Protein AF-A0A376WXH3-F1 (afdb_monomer)

Organism: Escherichia coli (NCBI:txid562)

pLDDT: mean 83.64, std 12.33, range [50.16, 96.38]

Mean predicted aligned error: 9.54 Å

Sequence (109 aa):
MWGTWWVWDARLTSELVLLFLYVGVIALWHAFDDRRLAGRAAGILVLIGVVNLPIIHYSVEWWNTLHQGSTRMQQSIDPAMRSPLRWSIFGFLLLSATLTLMRMRNLIC

Solvent-accessible surface area (backbone atoms only — not comparable to full-atom values): 6471 Å² total; per-residue (Å²): 123,96,85,62,97,76,67,94,41,63,46,58,47,43,51,50,51,50,51,52,50,52,51,48,37,55,48,39,48,70,72,36,90,53,63,70,58,13,49,51,56,26,48,53,53,49,61,60,51,54,64,50,52,61,52,40,66,44,24,56,76,77,37,96,58,99,57,87,63,82,72,65,76,82,80,78,59,57,77,84,53,53,59,60,50,52,51,52,54,51,52,51,51,53,49,53,50,50,55,50,52,52,52,53,50,68,74,73,110

Nearest PDB structures (foldseek):
  6lul-assembly1_A  TM=4.649E-01  e=2.361E+00  Saccharomyces cerevisiae S288C

InterPro domains:
  IPR002541 Cytochrome c assembly protein [PF01578] (1-67)
  IPR003557 Cytochrome c-type biogenesis protein CcmC [PR01386] (4-24)
  IPR003557 Cytochrome c-type biogenesis protein CcmC [PR01386] (39-65)
  IPR003557 Cytochrome c-type biogenesis protein CcmC [PR01386] (84-108)
  IPR045062 Cytochrome c-type biogenesis protein CcsA/CcmC [PTHR30071] (1-97)

Secondary structure (DSSP, 8-state):
-TT-S----HHHHHHHHHHHHHHHHHHHHHH-S-HHHHHHHHHHHHHHHTTHHHHHHHHHHHS--SSPP---TTTSS-GGGHHHHHHHHHHHHHHHHHHHHHHHHHHH-

Radius of gyration: 19.33 Å; Cα contacts (8 Å, |Δi|>4): 45; chains: 1; bounding box: 42×34×51 Å

Foldseek 3Di:
DPPDPDDPQLQVVLVVVLVVLVVVLVCLCPVDPPNVNSCVVSVVSVVVNVVSVVSNVCSLVVDPDPDDGDDPVVPPDDPVCPVVVVVVVVVVVVVVVVVVVVVVVVVVD

Structure (mmCIF, N/CA/C/O backbone):
data_AF-A0A376WXH3-F1
#
_entry.id   AF-A0A376WXH3-F1
#
loop_
_atom_site.group_PDB
_atom_site.id
_atom_site.type_symbol
_atom_site.label_atom_id
_atom_site.label_alt_id
_atom_site.label_comp_id
_atom_site.label_asym_id
_atom_site.label_entity_id
_atom_site.label_seq_id
_atom_site.pdbx_PDB_ins_code
_atom_site.Cartn_x
_atom_site.Cartn_y
_atom_site.Cartn_z
_atom_site.occupancy
_atom_site.B_iso_or_equiv
_atom_site.auth_seq_id
_atom_site.auth_comp_id
_atom_site.auth_asym_id
_atom_site.auth_atom_id
_atom_site.pdbx_PDB_model_num
ATOM 1 N N . MET A 1 1 ? -1.082 -3.680 -24.278 1.00 53.62 1 MET A N 1
ATOM 2 C CA . MET A 1 1 ? -2.227 -3.465 -23.362 1.00 53.62 1 MET A CA 1
ATOM 3 C C . MET A 1 1 ? -3.568 -3.383 -24.100 1.00 53.62 1 MET A C 1
ATOM 5 O O . MET A 1 1 ? -4.534 -3.913 -23.583 1.00 53.62 1 MET A O 1
ATOM 9 N N . TRP A 1 2 ? -3.680 -2.778 -25.291 1.00 55.12 2 TRP A N 1
ATOM 10 C CA . TRP A 1 2 ? -4.992 -2.547 -25.934 1.00 55.12 2 TRP A CA 1
ATOM 11 C C . TRP A 1 2 ? -5.393 -3.652 -26.933 1.00 55.12 2 TRP A C 1
ATOM 13 O O . TRP A 1 2 ? -5.549 -3.395 -28.121 1.00 55.12 2 TRP A O 1
ATOM 23 N N . GLY A 1 3 ? -5.520 -4.896 -26.458 1.00 71.62 3 GLY A N 1
ATOM 24 C CA . GLY A 1 3 ? -5.903 -6.038 -27.311 1.00 71.62 3 GLY A CA 1
ATOM 25 C C . GLY A 1 3 ? -6.348 -7.315 -26.583 1.00 71.62 3 GLY A C 1
ATOM 26 O O . GLY A 1 3 ? -6.879 -8.220 -27.215 1.00 71.62 3 GLY A O 1
ATOM 27 N N . THR A 1 4 ? -6.180 -7.391 -25.258 1.00 73.88 4 THR A N 1
ATOM 28 C CA . THR A 1 4 ? -6.595 -8.527 -24.417 1.00 73.88 4 THR A CA 1
ATOM 29 C C . THR A 1 4 ? -7.348 -7.999 -23.197 1.00 73.88 4 THR A C 1
ATOM 31 O O . THR A 1 4 ? -6.803 -7.186 -22.455 1.00 73.88 4 THR A O 1
ATOM 34 N N . TRP A 1 5 ? -8.590 -8.443 -22.999 1.00 78.31 5 TRP A N 1
ATOM 35 C CA . TRP A 1 5 ? -9.507 -7.973 -21.948 1.00 78.31 5 TRP A CA 1
ATOM 36 C C . TRP A 1 5 ? -9.146 -8.476 -20.543 1.00 78.31 5 TRP A C 1
ATOM 38 O O . TRP A 1 5 ? -9.423 -7.798 -19.559 1.00 78.31 5 TRP A O 1
ATOM 48 N N . TRP A 1 6 ? -8.499 -9.638 -20.448 1.00 83.50 6 TRP A N 1
ATOM 49 C CA . TRP A 1 6 ? -7.944 -10.171 -19.209 1.00 83.50 6 TRP A CA 1
ATOM 50 C C . TRP A 1 6 ? -6.767 -11.098 -19.509 1.00 83.50 6 TRP A C 1
ATOM 52 O O . TRP A 1 6 ? -6.776 -11.817 -20.510 1.00 83.50 6 TRP A O 1
ATOM 62 N N . VAL A 1 7 ? -5.762 -11.089 -18.635 1.00 81.88 7 VAL A N 1
ATOM 63 C CA . VAL A 1 7 ? -4.616 -12.001 -18.683 1.00 81.88 7 VAL A CA 1
ATOM 64 C C . VAL A 1 7 ? -4.350 -12.496 -17.268 1.00 81.88 7 VAL A C 1
ATOM 66 O O . VAL A 1 7 ? -4.301 -11.704 -16.330 1.00 81.88 7 VAL A O 1
ATOM 69 N N . TRP A 1 8 ? -4.138 -13.802 -17.120 1.00 84.12 8 TRP A N 1
ATOM 70 C CA . TRP A 1 8 ? -3.796 -14.455 -15.851 1.00 84.12 8 TRP A CA 1
ATOM 71 C C . TRP A 1 8 ? -2.315 -14.265 -15.481 1.00 84.12 8 TRP A C 1
ATOM 73 O O . TRP A 1 8 ? -1.591 -15.212 -15.197 1.00 84.12 8 TRP A O 1
ATOM 83 N N . ASP A 1 9 ? -1.860 -13.018 -15.533 1.00 84.94 9 ASP A N 1
ATOM 84 C CA . ASP A 1 9 ? -0.531 -12.577 -15.113 1.00 84.94 9 ASP A CA 1
ATOM 85 C C . ASP A 1 9 ? -0.471 -12.498 -13.574 1.00 84.94 9 ASP A C 1
ATOM 87 O O . ASP A 1 9 ? -1.444 -12.093 -12.933 1.00 84.94 9 ASP A O 1
ATOM 91 N N . ALA A 1 10 ? 0.671 -12.843 -12.973 1.00 83.88 10 ALA A N 1
ATOM 92 C CA . ALA A 1 10 ? 0.950 -12.675 -11.547 1.00 83.88 10 ALA A CA 1
ATOM 93 C C . ALA A 1 10 ? 0.607 -11.266 -11.014 1.00 83.88 10 ALA A C 1
ATOM 95 O O . ALA A 1 10 ? 0.091 -11.147 -9.902 1.00 83.88 10 ALA A O 1
ATOM 96 N N . ARG A 1 11 ? 0.821 -10.198 -11.795 1.00 83.69 11 ARG A N 1
ATOM 97 C CA . ARG A 1 11 ? 0.473 -8.823 -11.392 1.00 83.69 11 ARG A CA 1
ATOM 98 C C . ARG A 1 11 ? -1.042 -8.615 -11.320 1.00 83.69 11 ARG A C 1
ATOM 100 O O . ARG A 1 11 ? -1.570 -8.297 -10.262 1.00 83.69 11 ARG A O 1
ATOM 107 N N . LEU A 1 12 ? -1.753 -8.847 -12.425 1.00 86.88 12 LEU A N 1
ATOM 108 C CA . LEU A 1 12 ? -3.205 -8.624 -12.494 1.00 86.88 12 LEU A CA 1
ATOM 109 C C . LEU A 1 12 ? -3.981 -9.551 -11.550 1.00 86.88 12 LEU A C 1
ATOM 111 O O . LEU A 1 12 ? -4.971 -9.148 -10.945 1.00 86.88 12 LEU A O 1
ATOM 115 N N . THR A 1 13 ? -3.527 -10.794 -11.391 1.00 90.12 13 THR A N 1
ATOM 116 C CA . THR A 1 13 ? -4.161 -11.751 -10.475 1.00 90.12 13 THR A CA 1
ATOM 117 C C . THR A 1 13 ? -3.966 -11.371 -9.013 1.00 90.12 13 THR A C 1
ATOM 119 O O . THR A 1 13 ? -4.923 -11.436 -8.244 1.00 90.12 13 THR A O 1
ATOM 122 N N . SER A 1 14 ? -2.775 -10.919 -8.619 1.00 89.62 14 SER A N 1
ATOM 123 C CA . SER A 1 14 ? -2.525 -10.468 -7.245 1.00 89.62 14 SER A CA 1
ATOM 124 C C . SER A 1 14 ? -3.250 -9.154 -6.914 1.00 89.62 14 SER A C 1
ATOM 126 O O . SER A 1 14 ? -3.752 -9.002 -5.796 1.00 89.62 14 SER A O 1
ATOM 128 N N . GLU A 1 15 ? -3.419 -8.256 -7.891 1.00 90.44 15 GLU A N 1
ATOM 129 C CA . GLU A 1 15 ? -4.295 -7.077 -7.788 1.00 90.44 15 GLU A CA 1
ATOM 130 C C . GLU A 1 15 ? -5.781 -7.462 -7.646 1.00 90.44 15 GLU A C 1
ATOM 132 O O . GLU A 1 15 ? -6.490 -6.890 -6.817 1.00 90.44 15 GLU A O 1
ATOM 137 N N . LEU A 1 16 ? -6.258 -8.473 -8.381 1.00 92.12 16 LEU A N 1
ATOM 138 C CA . LEU A 1 16 ? -7.619 -9.001 -8.223 1.00 92.12 16 LEU A CA 1
ATOM 139 C C . LEU A 1 16 ? -7.833 -9.619 -6.831 1.00 92.12 16 LEU A C 1
ATOM 141 O O . LEU A 1 16 ? -8.864 -9.388 -6.197 1.00 92.12 16 LEU A O 1
ATOM 145 N N . VAL A 1 17 ? -6.850 -10.363 -6.319 1.00 93.06 17 VAL A N 1
ATOM 146 C CA . VAL A 1 17 ? -6.873 -10.881 -4.940 1.00 93.06 17 VAL A CA 1
ATOM 147 C C . VAL A 1 17 ? -6.926 -9.731 -3.932 1.00 93.06 17 VAL A C 1
ATOM 149 O O . VAL A 1 17 ? -7.693 -9.796 -2.970 1.00 93.06 17 VAL A O 1
ATOM 152 N N . LEU A 1 18 ? -6.170 -8.652 -4.160 1.00 92.75 18 LEU A N 1
ATOM 153 C CA . LEU A 1 18 ? -6.225 -7.456 -3.317 1.00 92.75 18 LEU A CA 1
ATOM 154 C C . LEU A 1 18 ? -7.619 -6.815 -3.333 1.00 92.75 18 LEU A C 1
ATOM 156 O O . LEU A 1 18 ? -8.116 -6.417 -2.279 1.00 92.75 18 LEU A O 1
ATOM 160 N N . LEU A 1 19 ? -8.271 -6.758 -4.496 1.00 93.69 19 LEU A N 1
ATOM 161 C CA . LEU A 1 19 ? -9.639 -6.254 -4.618 1.00 93.69 19 LEU A CA 1
ATOM 162 C C . LEU A 1 19 ? -10.621 -7.090 -3.784 1.00 93.69 19 LEU A C 1
ATOM 164 O O . LEU A 1 19 ? -11.412 -6.524 -3.026 1.00 93.69 19 LEU A O 1
ATOM 168 N N . PHE A 1 20 ? -10.534 -8.421 -3.843 1.00 93.69 20 PHE A N 1
ATOM 169 C CA . PHE A 1 20 ? -11.367 -9.288 -3.005 1.00 93.69 20 PHE A CA 1
ATOM 170 C C . PHE A 1 20 ? -11.067 -9.144 -1.512 1.00 93.69 20 PHE A C 1
ATOM 172 O O . PHE A 1 20 ? -12.001 -9.147 -0.713 1.00 93.69 20 PHE A O 1
ATOM 179 N N . LEU A 1 21 ? -9.803 -8.958 -1.123 1.00 93.19 21 LEU A N 1
ATOM 180 C CA . LEU A 1 21 ? -9.445 -8.651 0.265 1.00 93.19 21 LEU A CA 1
ATOM 181 C C . LEU A 1 21 ? -10.086 -7.339 0.730 1.00 93.19 21 LEU A C 1
ATOM 183 O O . LEU A 1 21 ? -10.634 -7.287 1.830 1.00 93.19 21 LEU A O 1
ATOM 187 N N . TYR A 1 22 ? -10.075 -6.300 -0.107 1.00 92.44 22 TYR A N 1
ATOM 188 C CA . TYR A 1 22 ? -10.660 -5.002 0.228 1.00 92.44 22 TYR A CA 1
ATOM 189 C C . TYR A 1 22 ? -12.177 -5.095 0.427 1.00 92.44 22 TYR A C 1
ATOM 191 O O . TYR A 1 22 ? -12.707 -4.653 1.450 1.00 92.4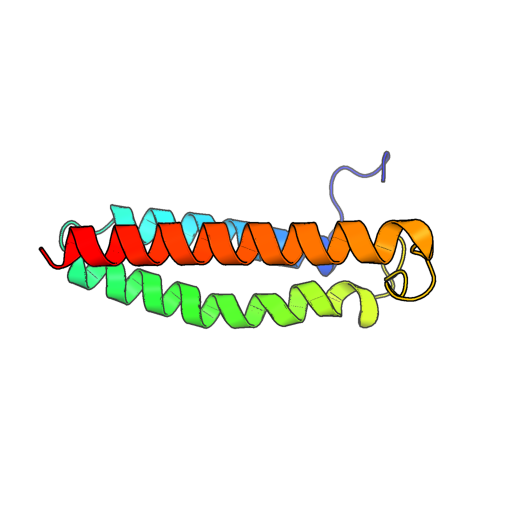4 22 TYR A O 1
ATOM 199 N N . VAL A 1 23 ? -12.872 -5.741 -0.515 1.00 95.12 23 VAL A N 1
ATOM 200 C CA . VAL A 1 23 ? -14.313 -6.015 -0.402 1.00 95.12 23 VAL A CA 1
ATOM 201 C C . VAL A 1 23 ? -14.597 -6.885 0.821 1.00 95.12 23 VAL A C 1
ATOM 203 O O . VAL A 1 23 ? -15.524 -6.590 1.570 1.00 95.12 23 VAL A O 1
ATOM 206 N N . GLY A 1 24 ? -13.775 -7.905 1.069 1.00 92.25 24 GLY A N 1
ATOM 207 C CA . GLY A 1 24 ? -13.896 -8.791 2.222 1.00 92.25 24 GLY A CA 1
ATOM 208 C C . GLY A 1 24 ? -13.811 -8.042 3.550 1.00 92.25 24 GLY A C 1
ATOM 209 O O . GLY A 1 24 ? -14.643 -8.271 4.421 1.00 92.25 24 GLY A O 1
ATOM 210 N N . VAL A 1 25 ? -12.872 -7.103 3.695 1.00 92.44 25 VAL A N 1
ATOM 211 C CA . VAL A 1 25 ? -12.733 -6.271 4.905 1.00 92.44 25 VAL A CA 1
ATOM 212 C C . VAL A 1 25 ? -13.953 -5.374 5.110 1.00 92.44 25 VAL A C 1
ATOM 214 O O . VAL A 1 25 ? -14.478 -5.305 6.222 1.00 92.44 25 VAL A O 1
ATOM 217 N N . ILE A 1 26 ? -14.436 -4.715 4.052 1.00 91.50 26 ILE A N 1
ATOM 218 C CA . ILE A 1 26 ? -15.630 -3.857 4.127 1.00 91.50 26 ILE A CA 1
ATOM 219 C C . ILE A 1 26 ? -16.865 -4.690 4.481 1.00 91.50 26 ILE A C 1
ATOM 221 O O . ILE A 1 26 ? -17.649 -4.282 5.340 1.00 91.50 26 ILE A O 1
ATOM 225 N N . ALA A 1 27 ? -17.022 -5.855 3.851 1.00 91.75 27 ALA A N 1
ATOM 226 C CA . ALA A 1 27 ? -18.124 -6.769 4.109 1.00 91.75 27 ALA A CA 1
ATOM 227 C C . ALA A 1 27 ? -18.092 -7.273 5.556 1.00 91.75 27 ALA A C 1
ATOM 229 O O . ALA A 1 27 ? -19.10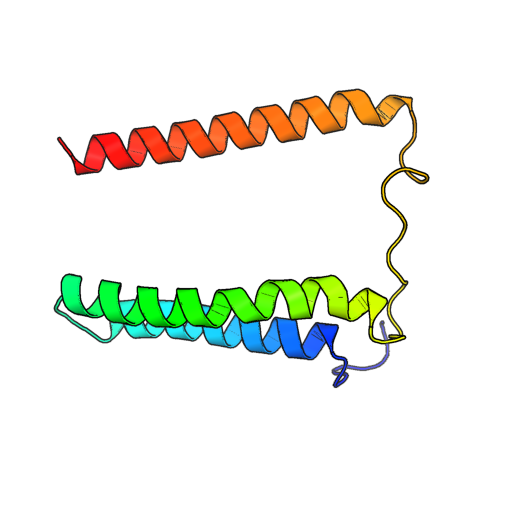4 -7.182 6.243 1.00 91.75 27 ALA A O 1
ATOM 230 N N . LEU A 1 28 ? -16.932 -7.714 6.060 1.00 89.75 28 LEU A N 1
ATOM 231 C CA . LEU A 1 28 ? -16.777 -8.146 7.454 1.00 89.75 28 LEU A CA 1
ATOM 232 C C . LEU A 1 28 ? -17.109 -7.033 8.444 1.00 89.75 28 LEU A C 1
ATOM 234 O O . LEU A 1 28 ? -17.721 -7.291 9.476 1.00 89.75 28 LEU A O 1
ATOM 238 N N . TRP A 1 29 ? -16.719 -5.798 8.132 1.00 86.94 29 TRP A N 1
ATOM 239 C CA . TRP A 1 29 ? -17.015 -4.658 8.989 1.00 86.94 29 TRP A CA 1
ATOM 240 C C . TRP A 1 29 ? -18.521 -4.371 9.098 1.00 86.94 29 TRP A C 1
ATOM 242 O O . TRP A 1 29 ? -18.976 -3.944 10.154 1.00 86.94 29 TRP A O 1
ATOM 252 N N . HIS A 1 30 ? -19.291 -4.620 8.034 1.00 88.81 30 HIS A N 1
ATOM 253 C CA . HIS A 1 30 ? -20.744 -4.394 8.005 1.00 88.81 30 HIS A CA 1
ATOM 254 C C . HIS A 1 30 ? -21.577 -5.640 8.341 1.00 88.81 30 HIS A C 1
ATOM 256 O O . HIS A 1 30 ? -22.776 -5.517 8.562 1.00 88.81 30 HIS A O 1
ATOM 262 N N . ALA A 1 31 ? -20.972 -6.830 8.371 1.00 89.06 31 ALA A N 1
ATOM 263 C CA . ALA A 1 31 ? -21.673 -8.087 8.635 1.00 89.06 31 ALA A CA 1
ATOM 264 C C . ALA A 1 31 ? -21.984 -8.319 10.123 1.00 89.06 31 ALA A C 1
ATOM 266 O O . ALA A 1 31 ? -22.849 -9.132 10.441 1.00 89.06 31 ALA A O 1
ATOM 267 N N . PHE A 1 32 ? -21.276 -7.642 11.031 1.00 86.56 32 PHE A N 1
ATOM 268 C CA . PHE A 1 32 ? -21.449 -7.789 12.475 1.00 86.56 32 PHE A CA 1
ATOM 269 C C . PHE A 1 32 ? -21.966 -6.491 13.101 1.00 86.56 32 PHE A C 1
ATOM 271 O O . PHE A 1 32 ? -21.369 -5.433 12.912 1.00 86.56 32 PHE A O 1
ATOM 278 N N . ASP A 1 33 ? -23.013 -6.592 13.925 1.00 82.31 33 ASP A N 1
ATOM 279 C CA . ASP A 1 33 ? -23.519 -5.462 14.720 1.00 82.31 33 ASP A CA 1
ATOM 280 C C . ASP A 1 33 ? -22.544 -5.062 15.842 1.00 82.31 33 ASP A C 1
ATOM 282 O O . ASP A 1 33 ? -22.388 -3.881 16.170 1.00 82.31 33 ASP A O 1
ATOM 286 N N . ASP A 1 34 ? -21.835 -6.040 16.422 1.00 88.69 34 ASP A N 1
ATOM 287 C CA . ASP A 1 34 ? -20.785 -5.782 17.407 1.00 88.69 34 ASP A CA 1
ATOM 288 C C . ASP A 1 34 ? -19.501 -5.301 16.714 1.00 88.69 34 ASP A C 1
ATOM 290 O O . ASP A 1 34 ? -18.707 -6.079 16.172 1.00 88.69 34 ASP A O 1
ATOM 294 N N . ARG A 1 35 ? -19.261 -3.990 16.815 1.00 83.19 35 ARG A N 1
ATOM 295 C CA . ARG A 1 35 ? -18.077 -3.308 16.272 1.00 83.19 35 ARG A CA 1
ATOM 296 C C . ARG A 1 35 ? -16.749 -3.890 16.757 1.00 83.19 35 ARG A C 1
ATOM 298 O O . ARG A 1 35 ? -15.748 -3.798 16.044 1.00 83.19 35 ARG A O 1
ATOM 305 N N . ARG A 1 36 ? -16.697 -4.476 17.956 1.00 85.31 36 ARG A N 1
ATOM 306 C CA . ARG A 1 36 ? -15.461 -5.036 18.521 1.00 85.31 36 ARG A CA 1
ATOM 307 C C . ARG A 1 36 ? -15.123 -6.385 17.890 1.00 85.31 36 ARG A C 1
ATOM 309 O O . ARG A 1 36 ? -13.952 -6.645 17.602 1.00 85.31 36 ARG A O 1
ATOM 316 N N . LEU A 1 37 ? -16.135 -7.214 17.643 1.00 85.12 37 LEU A N 1
ATOM 317 C CA . LEU A 1 37 ? -15.999 -8.457 16.881 1.00 85.12 37 LEU A CA 1
ATOM 318 C C . LEU A 1 37 ? -15.688 -8.170 15.409 1.00 85.12 37 LEU A C 1
ATOM 320 O O . LEU A 1 37 ? -14.728 -8.737 14.882 1.00 85.12 37 LEU A O 1
ATOM 324 N N . ALA A 1 38 ? -16.412 -7.225 14.798 1.00 86.56 38 ALA A N 1
ATOM 325 C CA . ALA A 1 38 ? -16.184 -6.776 13.425 1.00 86.56 38 ALA A CA 1
ATOM 326 C C . ALA A 1 38 ? -14.728 -6.334 13.213 1.00 86.56 38 ALA A C 1
ATOM 328 O O . ALA A 1 38 ? -14.053 -6.797 12.293 1.00 86.56 38 ALA A O 1
ATOM 329 N N . GLY A 1 39 ? -14.203 -5.501 14.120 1.00 87.50 39 GLY A N 1
ATOM 330 C CA . GLY A 1 39 ? -12.827 -5.017 14.044 1.00 87.50 39 GLY A CA 1
ATOM 331 C C . GLY A 1 39 ? -11.768 -6.094 14.247 1.00 87.50 39 GLY A C 1
ATOM 332 O O . GLY A 1 39 ? -10.740 -6.063 13.571 1.00 87.50 39 GLY A O 1
ATOM 333 N N . ARG A 1 40 ? -12.009 -7.084 15.116 1.00 88.31 40 ARG A N 1
ATOM 334 C CA . ARG A 1 40 ? -11.099 -8.232 15.263 1.00 88.31 40 ARG A CA 1
ATOM 335 C C . ARG A 1 40 ? -11.058 -9.084 14.001 1.00 88.31 40 ARG A C 1
ATOM 337 O O . ARG A 1 40 ? -9.969 -9.395 13.525 1.00 88.31 40 ARG A O 1
ATOM 344 N N . ALA A 1 41 ? -12.221 -9.436 13.460 1.00 88.56 41 ALA A N 1
ATOM 345 C CA . ALA A 1 41 ? -12.311 -10.254 12.259 1.00 88.56 41 ALA A CA 1
ATOM 346 C C . ALA A 1 41 ? -11.679 -9.532 11.053 1.00 88.56 41 ALA A C 1
ATOM 348 O O . ALA A 1 41 ? -10.844 -10.107 10.354 1.00 88.56 41 ALA A O 1
ATOM 349 N N . ALA A 1 42 ? -12.010 -8.249 10.860 1.00 90.19 42 ALA A N 1
ATOM 350 C CA . ALA A 1 42 ? -11.437 -7.419 9.804 1.00 90.19 42 ALA A CA 1
ATOM 351 C C . ALA A 1 42 ? -9.915 -7.270 9.966 1.00 90.19 42 ALA A C 1
ATOM 353 O O . ALA A 1 42 ? -9.177 -7.390 8.992 1.00 90.19 42 ALA A O 1
ATOM 354 N N . GLY A 1 43 ? -9.430 -7.079 11.197 1.00 88.88 43 GLY A N 1
ATOM 355 C CA . GLY A 1 43 ? -8.001 -6.984 11.493 1.00 88.88 43 GLY A CA 1
ATOM 356 C C . GLY A 1 43 ? -7.224 -8.254 11.137 1.00 88.88 43 GLY A C 1
ATOM 357 O O . GLY A 1 43 ? -6.157 -8.162 10.536 1.00 88.88 43 GLY A O 1
ATOM 358 N N . ILE A 1 44 ? -7.768 -9.437 11.442 1.00 91.38 44 ILE A N 1
ATOM 359 C CA . ILE A 1 44 ? -7.147 -10.720 11.069 1.00 91.38 44 ILE A CA 1
ATOM 360 C C . ILE A 1 44 ? -7.058 -10.851 9.545 1.00 91.38 44 ILE A C 1
ATOM 362 O O . ILE A 1 44 ? -6.002 -11.206 9.020 1.00 91.38 44 ILE A O 1
ATOM 366 N N . LEU A 1 45 ? -8.137 -10.520 8.831 1.00 91.81 45 LEU A N 1
ATOM 367 C CA . LEU A 1 45 ? -8.161 -10.577 7.370 1.00 91.81 45 LEU A CA 1
ATOM 368 C C . LEU A 1 45 ? -7.129 -9.624 6.746 1.00 91.81 45 LEU A C 1
ATOM 370 O O . LEU A 1 45 ? -6.415 -10.015 5.824 1.00 91.81 45 LEU A O 1
ATOM 374 N N . VAL A 1 46 ? -7.000 -8.405 7.281 1.00 92.06 46 VAL A N 1
ATOM 375 C CA 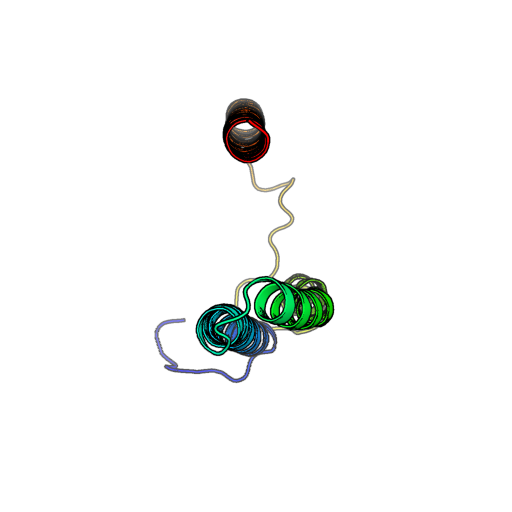. VAL A 1 46 ? -5.980 -7.440 6.842 1.00 92.06 46 VAL A CA 1
ATOM 376 C C . VAL A 1 46 ? -4.573 -7.981 7.084 1.00 92.06 46 VAL A C 1
ATOM 378 O O . VAL A 1 46 ? -3.750 -7.910 6.176 1.00 92.06 46 VAL A O 1
ATOM 381 N N . LEU A 1 47 ? -4.293 -8.555 8.260 1.00 92.06 47 LEU A N 1
ATOM 382 C CA . LEU A 1 47 ? -2.975 -9.124 8.573 1.00 92.06 47 LEU A CA 1
ATOM 383 C C . LEU A 1 47 ? -2.577 -10.233 7.594 1.00 92.06 47 LEU A C 1
ATOM 385 O O . LEU A 1 47 ? -1.435 -10.264 7.142 1.00 92.06 47 LEU A O 1
ATOM 389 N N . ILE A 1 48 ? -3.517 -11.104 7.221 1.00 91.75 48 ILE A N 1
ATOM 390 C CA . ILE A 1 48 ? -3.287 -12.125 6.189 1.00 91.75 48 ILE A CA 1
ATOM 391 C C . ILE A 1 48 ? -3.062 -11.456 4.825 1.00 91.75 48 ILE A C 1
ATOM 393 O O . ILE A 1 48 ? -2.135 -11.813 4.099 1.00 91.75 48 ILE A O 1
ATOM 397 N N . GLY A 1 49 ? -3.863 -10.440 4.498 1.00 90.81 49 GLY A N 1
ATOM 398 C CA . GLY A 1 49 ? -3.753 -9.679 3.256 1.00 90.81 49 GLY A CA 1
ATOM 399 C C . GLY A 1 49 ? -2.412 -8.962 3.066 1.00 90.81 49 GLY A C 1
ATOM 400 O O . GLY A 1 49 ? -1.997 -8.766 1.924 1.00 90.81 49 GLY A O 1
ATOM 401 N N . VAL A 1 50 ? -1.687 -8.638 4.145 1.00 93.44 50 VAL A N 1
ATOM 402 C CA . VAL A 1 50 ? -0.342 -8.035 4.063 1.00 93.44 50 VAL A CA 1
ATOM 403 C C . VAL A 1 50 ? 0.640 -8.928 3.305 1.00 93.44 50 VAL A C 1
ATOM 405 O O . VAL A 1 50 ? 1.502 -8.413 2.598 1.00 93.44 50 VAL A O 1
ATOM 408 N N . VAL A 1 51 ? 0.478 -10.252 3.366 1.00 92.12 51 VAL A N 1
ATOM 409 C CA . VAL A 1 51 ? 1.323 -11.204 2.624 1.00 92.12 51 VAL A CA 1
ATOM 410 C C . VAL A 1 51 ? 1.175 -11.038 1.106 1.00 92.12 51 VAL A C 1
ATOM 412 O O . VAL A 1 51 ? 2.111 -11.323 0.363 1.00 92.12 51 VAL A O 1
ATOM 415 N N . ASN A 1 52 ? 0.046 -10.510 0.626 1.00 91.69 52 ASN A N 1
ATOM 416 C CA . ASN A 1 52 ? -0.164 -10.256 -0.798 1.00 91.69 52 ASN A CA 1
ATOM 417 C C . ASN A 1 52 ? 0.674 -9.069 -1.317 1.00 91.69 52 ASN A C 1
ATOM 419 O O . ASN A 1 52 ?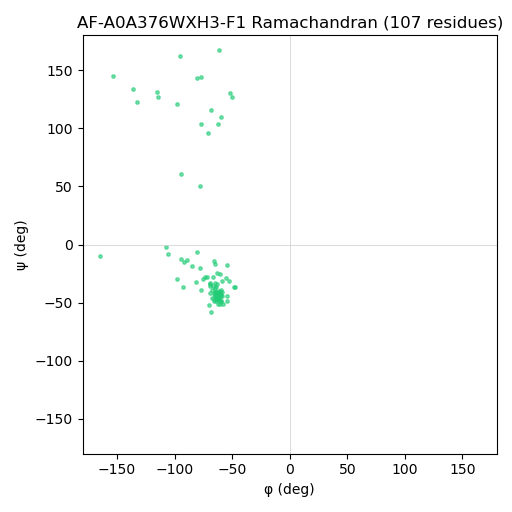 1.057 -9.053 -2.483 1.00 91.69 52 ASN A O 1
ATOM 423 N N . LEU A 1 53 ? 1.019 -8.089 -0.469 1.00 89.19 53 LEU A N 1
ATOM 424 C CA . LEU A 1 53 ? 1.797 -6.911 -0.884 1.00 89.19 53 LEU A CA 1
ATOM 425 C C . LEU A 1 53 ? 3.172 -7.247 -1.494 1.00 89.19 53 LEU A C 1
ATOM 427 O O . LEU A 1 53 ? 3.454 -6.748 -2.586 1.00 89.19 53 LEU A O 1
ATOM 431 N N . PRO A 1 54 ? 4.041 -8.057 -0.854 1.00 88.44 54 PRO A N 1
ATOM 432 C CA . PRO A 1 54 ? 5.321 -8.419 -1.454 1.00 88.44 54 PRO A CA 1
ATOM 433 C C . PRO A 1 54 ? 5.140 -9.217 -2.749 1.00 88.44 54 PRO A C 1
ATOM 435 O O . PRO A 1 54 ? 5.909 -9.013 -3.683 1.00 88.44 54 PRO A O 1
ATOM 438 N N . ILE A 1 55 ? 4.106 -10.059 -2.846 1.00 87.88 55 ILE A N 1
ATOM 439 C CA . ILE A 1 55 ? 3.803 -10.816 -4.069 1.00 87.88 55 ILE A CA 1
ATOM 440 C C . ILE A 1 55 ? 3.476 -9.856 -5.218 1.00 87.88 55 ILE A C 1
ATOM 442 O O . ILE A 1 55 ? 4.046 -9.995 -6.295 1.00 87.88 55 ILE A O 1
ATOM 446 N N . ILE A 1 56 ? 2.629 -8.847 -4.983 1.00 87.25 56 ILE A N 1
ATOM 447 C CA . ILE A 1 56 ? 2.300 -7.824 -5.989 1.00 87.25 56 ILE A CA 1
ATOM 448 C C . ILE A 1 56 ? 3.555 -7.045 -6.396 1.00 87.25 56 ILE A C 1
ATOM 450 O O . ILE A 1 56 ? 3.805 -6.870 -7.587 1.00 87.25 56 ILE A O 1
ATOM 454 N N . HIS A 1 57 ? 4.359 -6.587 -5.431 1.00 83.88 57 HIS A N 1
ATOM 455 C CA . HIS A 1 57 ? 5.547 -5.776 -5.712 1.00 83.88 57 HIS A CA 1
ATOM 456 C C . HIS A 1 57 ? 6.577 -6.541 -6.548 1.00 83.88 57 HIS A C 1
ATOM 458 O O . HIS A 1 57 ? 6.995 -6.075 -7.609 1.00 83.88 57 HIS A O 1
ATOM 464 N N . TYR A 1 58 ? 6.931 -7.745 -6.101 1.00 84.81 58 TYR A N 1
ATOM 465 C CA . TYR A 1 58 ? 7.920 -8.578 -6.770 1.00 84.81 58 TYR A CA 1
ATOM 466 C C . TYR A 1 58 ? 7.358 -9.347 -7.968 1.00 84.81 58 TYR A C 1
ATOM 468 O O . TYR A 1 58 ? 8.139 -9.927 -8.721 1.00 84.81 58 TYR A O 1
ATOM 476 N N . SER A 1 59 ? 6.042 -9.305 -8.224 1.00 82.25 59 SER A N 1
ATOM 477 C CA . SER A 1 59 ? 5.430 -9.921 -9.414 1.00 82.25 59 SER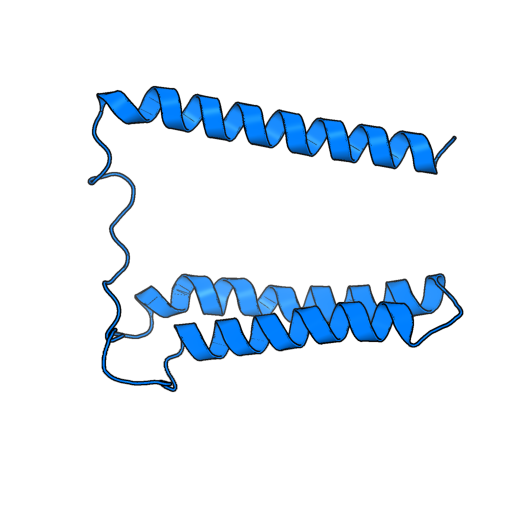 A CA 1
ATOM 478 C C . SER A 1 59 ? 6.104 -9.473 -10.714 1.00 82.25 59 SER A C 1
ATOM 480 O O . SER A 1 59 ? 6.205 -10.249 -11.658 1.00 82.25 59 SER A O 1
ATOM 482 N N . VAL A 1 60 ? 6.614 -8.238 -10.742 1.00 74.81 60 VAL A N 1
ATOM 483 C CA . VAL A 1 60 ? 7.292 -7.630 -11.893 1.00 74.81 60 VAL A CA 1
ATOM 484 C C . VAL A 1 60 ? 8.712 -8.157 -12.096 1.00 74.81 60 VAL A C 1
ATOM 486 O O . VAL A 1 60 ? 9.205 -8.165 -13.220 1.00 74.81 60 VAL A O 1
ATOM 489 N N . GLU A 1 61 ? 9.378 -8.556 -11.014 1.00 77.12 61 GLU A N 1
ATOM 490 C CA . GLU A 1 61 ? 10.768 -9.025 -11.026 1.00 77.12 61 GLU A CA 1
ATOM 491 C C . GLU A 1 61 ? 10.843 -10.547 -11.179 1.00 77.12 61 GLU A C 1
ATOM 493 O O . GLU A 1 61 ? 11.733 -11.062 -11.853 1.00 77.12 61 GLU A O 1
ATOM 498 N N . TRP A 1 62 ? 9.904 -11.270 -10.564 1.00 75.31 62 TRP A N 1
ATOM 499 C CA . TRP A 1 62 ? 9.856 -12.731 -10.577 1.00 75.31 62 TRP A CA 1
ATOM 500 C C . TRP A 1 62 ? 9.230 -13.299 -11.853 1.00 75.31 62 TRP A C 1
ATOM 502 O O . TRP A 1 62 ? 9.644 -14.366 -12.305 1.00 75.31 62 TRP A O 1
ATOM 512 N N . TRP A 1 63 ? 8.270 -12.592 -12.460 1.00 74.50 63 TRP A N 1
ATOM 513 C CA . TRP A 1 63 ? 7.638 -13.010 -13.709 1.00 74.50 63 TRP A CA 1
ATOM 514 C C . TRP A 1 63 ? 7.954 -12.035 -14.847 1.00 74.50 63 TRP A C 1
ATOM 516 O O . TRP A 1 63 ? 7.700 -10.836 -14.762 1.00 74.50 63 TRP A O 1
ATOM 526 N N . ASN A 1 64 ? 8.46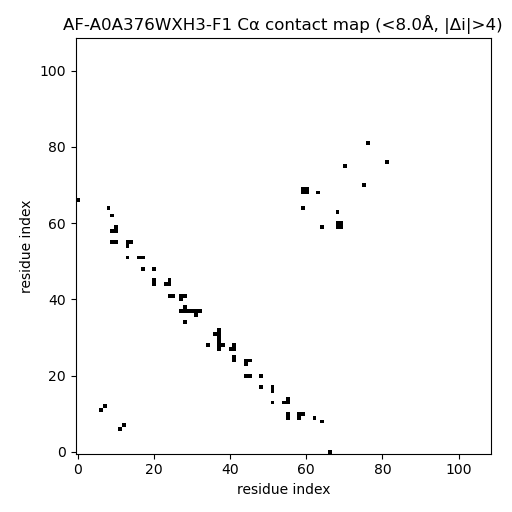8 -12.567 -15.962 1.00 62.94 64 ASN A N 1
ATOM 527 C CA . ASN A 1 64 ? 8.580 -11.820 -17.216 1.00 62.94 64 ASN A CA 1
ATOM 528 C C . ASN A 1 64 ? 7.178 -11.629 -17.805 1.00 62.94 64 ASN A C 1
ATOM 530 O O . ASN A 1 64 ? 6.629 -12.523 -18.449 1.00 62.94 64 ASN A O 1
ATOM 534 N N . THR A 1 65 ? 6.583 -10.472 -17.534 1.00 62.88 65 THR A N 1
ATOM 535 C CA . THR A 1 65 ? 5.223 -10.131 -17.961 1.00 62.88 65 THR A CA 1
ATOM 536 C C . THR A 1 65 ? 5.233 -9.341 -19.268 1.00 62.88 65 THR A C 1
ATOM 538 O O . THR A 1 65 ? 6.240 -8.763 -19.664 1.00 62.88 65 THR A O 1
ATOM 541 N N . LEU A 1 66 ? 4.084 -9.290 -19.950 1.00 63.16 66 LEU A N 1
ATOM 542 C CA . LEU A 1 66 ? 3.890 -8.459 -21.149 1.00 63.16 66 LEU A CA 1
ATOM 543 C C . LEU A 1 66 ? 3.966 -6.949 -20.834 1.00 63.16 66 LEU A C 1
ATOM 545 O O . LEU A 1 66 ? 4.024 -6.108 -21.733 1.00 63.16 66 LEU A O 1
ATOM 549 N N . HIS A 1 67 ? 3.890 -6.603 -19.550 1.00 62.41 67 HIS A N 1
ATOM 550 C CA . HIS A 1 67 ? 3.962 -5.242 -19.057 1.00 62.41 67 HIS A CA 1
ATOM 551 C C . HIS A 1 67 ? 5.421 -4.801 -18.991 1.00 62.41 67 HIS A C 1
ATOM 553 O O . HIS A 1 67 ? 6.308 -5.579 -18.654 1.00 62.41 67 HIS A O 1
ATOM 559 N N . GLN A 1 68 ? 5.663 -3.529 -19.301 1.00 56.12 68 GLN A N 1
ATOM 560 C CA . GLN A 1 68 ? 6.990 -2.935 -19.203 1.00 56.12 68 GLN A CA 1
ATOM 561 C C . GLN A 1 68 ? 7.590 -3.239 -17.816 1.00 56.12 68 GLN A C 1
ATOM 563 O O . GLN A 1 68 ? 6.928 -3.039 -16.789 1.00 56.12 68 GLN A O 1
ATOM 568 N N . GLY A 1 69 ? 8.807 -3.793 -17.810 1.00 60.81 69 GLY A N 1
ATOM 569 C CA . GLY A 1 69 ? 9.517 -4.174 -16.589 1.00 60.81 69 GLY A CA 1
ATOM 570 C C . GLY A 1 69 ? 9.786 -2.971 -15.684 1.00 60.81 69 GLY A C 1
ATOM 571 O O . GLY A 1 69 ? 9.626 -1.821 -16.097 1.00 60.81 69 GLY A O 1
ATOM 572 N N . SER A 1 70 ? 10.194 -3.220 -14.438 1.00 59.81 70 SER A N 1
ATOM 573 C CA . SER A 1 70 ? 10.432 -2.143 -13.474 1.00 59.81 70 SER A CA 1
ATOM 574 C C . SER A 1 70 ? 11.515 -1.186 -13.988 1.00 59.81 70 SER A C 1
ATOM 576 O O . SER A 1 70 ? 12.702 -1.526 -14.034 1.00 59.81 70 SER A O 1
ATOM 578 N N . THR A 1 71 ? 11.134 0.034 -14.355 1.00 57.34 71 THR A N 1
ATOM 579 C CA . THR A 1 71 ? 12.107 1.088 -14.632 1.00 57.34 71 THR A CA 1
ATOM 580 C C . THR A 1 71 ? 12.772 1.456 -13.311 1.00 57.34 71 THR A C 1
ATOM 582 O O . THR A 1 71 ? 12.109 1.911 -12.380 1.00 57.34 71 THR A O 1
ATOM 585 N N . ARG A 1 72 ? 14.084 1.225 -13.191 1.00 57.38 72 ARG A N 1
ATOM 586 C CA . ARG A 1 72 ? 14.838 1.494 -11.960 1.00 57.38 72 ARG A CA 1
ATOM 587 C C . ARG A 1 72 ? 14.765 3.002 -11.659 1.00 57.38 72 ARG A C 1
ATOM 589 O O . ARG A 1 72 ? 15.421 3.814 -12.309 1.00 57.38 72 ARG A O 1
ATOM 596 N N . MET A 1 73 ? 13.935 3.361 -10.677 1.00 53.97 73 MET A N 1
ATOM 597 C CA . MET A 1 73 ? 13.394 4.705 -10.400 1.00 53.97 73 MET A CA 1
ATOM 598 C C . MET A 1 73 ? 14.444 5.824 -10.241 1.00 53.97 73 MET A C 1
ATOM 600 O O . MET A 1 73 ? 14.124 7.004 -10.347 1.00 53.97 73 MET A O 1
ATOM 604 N N . GLN A 1 74 ? 15.711 5.478 -10.009 1.00 50.16 74 GLN A N 1
ATOM 605 C CA . GLN A 1 74 ? 16.797 6.442 -9.815 1.00 50.16 74 GLN A CA 1
ATOM 606 C C . GLN A 1 74 ? 17.452 6.962 -11.099 1.00 50.16 74 GLN A C 1
ATOM 608 O O . GLN A 1 74 ? 18.096 8.008 -11.032 1.00 50.16 74 GLN A O 1
ATOM 613 N N . GLN A 1 75 ? 17.305 6.299 -12.252 1.00 52.91 75 GLN A N 1
ATOM 614 C CA . GLN A 1 75 ? 18.010 6.717 -13.479 1.00 52.91 75 GLN A CA 1
ATOM 615 C C . GLN A 1 75 ? 17.130 7.414 -14.524 1.00 52.91 75 GLN A C 1
ATOM 617 O O . GLN A 1 75 ? 17.665 7.974 -15.474 1.00 52.91 75 GLN A O 1
ATOM 622 N N . SER A 1 76 ? 15.808 7.449 -14.334 1.00 57.12 76 SER A N 1
ATOM 623 C CA . SER A 1 76 ? 14.868 8.028 -15.313 1.00 57.12 76 SER A CA 1
ATOM 624 C C . SER A 1 76 ? 14.250 9.366 -14.892 1.00 57.12 76 SER A C 1
ATOM 626 O O . SER A 1 76 ? 13.479 9.934 -15.657 1.00 57.12 76 SER A O 1
ATOM 628 N N . ILE A 1 77 ? 14.565 9.877 -13.694 1.00 68.50 77 ILE A N 1
ATOM 629 C CA . ILE A 1 77 ? 14.052 11.169 -13.210 1.00 68.50 77 ILE A CA 1
ATOM 630 C C . ILE A 1 77 ? 15.102 12.258 -13.440 1.00 68.50 77 ILE A C 1
ATOM 632 O O . ILE A 1 77 ? 16.213 12.199 -12.886 1.00 68.50 77 ILE A O 1
ATOM 636 N N . ASP A 1 78 ? 14.711 13.271 -14.215 1.00 77.31 78 ASP A N 1
ATOM 637 C CA . ASP A 1 78 ? 15.509 14.464 -14.491 1.00 77.31 78 ASP A CA 1
ATOM 638 C C . ASP A 1 78 ? 16.008 15.099 -13.172 1.00 77.31 78 ASP A C 1
ATOM 640 O O . ASP A 1 78 ? 15.209 15.277 -12.240 1.00 77.31 78 ASP A O 1
ATOM 644 N N . PRO A 1 79 ? 17.313 15.416 -13.040 1.00 80.06 79 PRO A N 1
ATOM 645 C CA . PRO A 1 79 ? 17.871 16.057 -11.851 1.00 80.06 79 PRO A CA 1
ATOM 646 C C . PRO A 1 79 ? 17.070 17.265 -11.351 1.00 80.06 79 PRO A C 1
ATOM 648 O O . PRO A 1 79 ? 16.933 17.420 -10.133 1.00 80.06 79 PRO A O 1
ATOM 651 N N . ALA A 1 80 ? 16.498 18.065 -12.257 1.00 86.62 80 ALA A N 1
ATOM 652 C CA . ALA A 1 80 ? 15.716 19.251 -11.911 1.00 86.62 80 ALA A CA 1
ATOM 653 C C . ALA A 1 80 ? 14.396 18.915 -11.190 1.00 86.62 80 ALA A C 1
ATOM 655 O O . ALA A 1 80 ? 13.917 19.694 -10.367 1.00 86.62 80 ALA A O 1
ATOM 656 N N . MET A 1 81 ? 13.819 17.736 -11.443 1.00 84.44 81 MET A N 1
ATOM 657 C CA . MET A 1 81 ? 12.529 17.321 -10.876 1.00 84.44 81 MET A CA 1
ATOM 658 C C . MET A 1 81 ? 12.655 16.592 -9.530 1.00 84.44 81 MET A C 1
ATOM 660 O O . MET A 1 81 ? 11.667 16.442 -8.807 1.00 84.44 81 MET A O 1
ATOM 664 N N . ARG A 1 82 ? 13.862 16.164 -9.135 1.00 82.94 82 ARG A N 1
ATOM 665 C CA . ARG A 1 82 ? 14.063 15.364 -7.910 1.00 82.94 82 ARG A CA 1
ATOM 666 C C . ARG A 1 82 ? 13.817 16.141 -6.621 1.00 82.94 82 ARG A C 1
ATOM 668 O O . ARG A 1 82 ? 13.389 15.552 -5.628 1.00 82.94 82 ARG A O 1
ATOM 675 N N . SER A 1 83 ? 14.164 17.426 -6.574 1.00 87.81 83 SER A N 1
ATOM 676 C CA . SER A 1 83 ? 13.928 18.273 -5.396 1.00 87.81 83 SER A CA 1
ATOM 677 C C . SER A 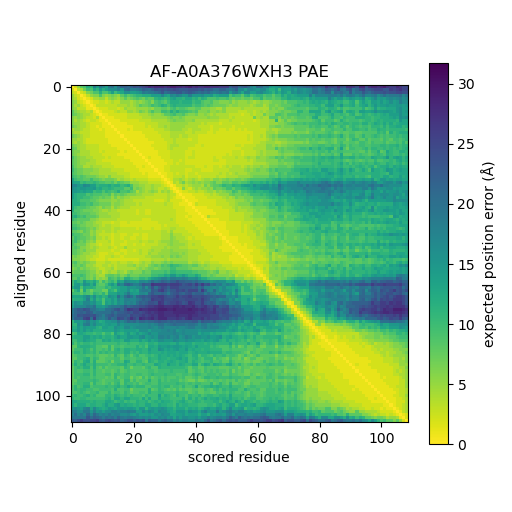1 83 ? 12.437 18.564 -5.198 1.00 87.81 83 SER A C 1
ATOM 679 O O . SER A 1 83 ? 11.953 18.254 -4.107 1.00 87.81 83 SER A O 1
ATOM 681 N N . PRO A 1 84 ? 11.683 19.056 -6.206 1.00 90.94 84 PRO A N 1
ATOM 682 C CA . PRO A 1 84 ? 10.235 19.231 -6.094 1.00 90.94 84 PRO A CA 1
ATOM 683 C C . PRO A 1 84 ? 9.509 17.951 -5.675 1.00 90.94 84 PRO A C 1
ATOM 685 O O . PRO A 1 84 ? 8.685 17.981 -4.762 1.00 90.94 84 PRO A O 1
ATOM 688 N N . LEU A 1 85 ? 9.868 16.810 -6.276 1.00 88.31 85 LEU A N 1
ATOM 689 C CA . LEU A 1 85 ? 9.246 15.525 -5.963 1.00 88.31 85 LEU A CA 1
ATOM 690 C C . LEU A 1 85 ? 9.420 15.159 -4.481 1.00 88.31 85 LEU A C 1
ATOM 692 O O . LEU A 1 85 ? 8.442 14.845 -3.806 1.00 88.31 85 LEU A O 1
ATOM 696 N N . ARG A 1 86 ? 10.640 15.263 -3.941 1.00 89.19 86 ARG A N 1
ATOM 697 C CA . ARG A 1 86 ? 10.912 14.952 -2.527 1.00 89.19 86 ARG A CA 1
ATOM 698 C C . ARG A 1 86 ? 10.140 15.858 -1.569 1.00 89.19 86 ARG A C 1
ATOM 700 O O . ARG A 1 86 ? 9.583 15.357 -0.595 1.00 89.19 86 ARG A O 1
ATOM 707 N N . TRP A 1 87 ? 10.060 17.155 -1.863 1.00 94.62 87 TRP A N 1
ATOM 708 C CA . TRP A 1 87 ? 9.280 18.094 -1.053 1.00 94.62 87 TRP A CA 1
ATOM 709 C C . TRP A 1 87 ? 7.783 17.797 -1.098 1.00 94.62 87 TRP A C 1
ATOM 711 O O . TRP A 1 87 ? 7.133 17.822 -0.056 1.00 94.62 87 TRP A O 1
ATOM 721 N N . SER A 1 88 ? 7.248 17.451 -2.270 1.00 93.25 88 SER A N 1
ATOM 722 C CA . SER A 1 88 ? 5.836 17.080 -2.405 1.00 93.25 88 SER A CA 1
ATOM 723 C C . SER A 1 88 ? 5.491 15.797 -1.638 1.00 93.25 88 SER A C 1
ATOM 725 O O . SER A 1 88 ? 4.501 15.776 -0.908 1.00 93.25 88 SER A O 1
ATOM 727 N N . ILE A 1 89 ? 6.347 14.766 -1.712 1.00 93.31 89 ILE A N 1
ATOM 728 C CA . ILE A 1 89 ? 6.191 13.518 -0.949 1.00 93.31 89 ILE A CA 1
ATOM 729 C C . ILE A 1 89 ? 6.198 13.818 0.551 1.00 93.31 89 ILE A C 1
ATOM 731 O O . ILE A 1 89 ? 5.310 13.379 1.278 1.00 93.31 89 ILE A O 1
ATOM 735 N N . PHE A 1 90 ? 7.176 14.598 1.015 1.00 95.75 90 PHE A N 1
ATOM 736 C CA . PHE A 1 90 ? 7.297 14.940 2.428 1.00 95.75 90 PHE A CA 1
ATOM 737 C C . PHE A 1 90 ? 6.101 15.760 2.934 1.00 95.75 90 PHE A C 1
ATOM 739 O O . PHE A 1 90 ? 5.541 15.453 3.986 1.00 95.75 90 PHE A O 1
ATOM 746 N N . GLY A 1 91 ? 5.662 16.758 2.162 1.00 96.19 91 GLY A N 1
ATOM 747 C CA . GLY A 1 91 ? 4.490 17.567 2.491 1.00 96.19 91 GLY A CA 1
ATOM 748 C C . GLY A 1 91 ? 3.212 16.732 2.592 1.00 96.19 91 GLY A C 1
ATOM 749 O O . GLY A 1 91 ? 2.458 16.876 3.555 1.00 96.19 91 GLY A O 1
ATOM 750 N N . PHE A 1 92 ? 2.993 15.808 1.653 1.00 95.56 92 PHE A N 1
ATOM 751 C CA . PHE A 1 92 ? 1.821 14.932 1.677 1.00 95.56 92 PHE A CA 1
ATOM 752 C C . PHE A 1 92 ? 1.850 13.946 2.855 1.00 95.56 92 PHE A C 1
ATOM 754 O O . PHE A 1 92 ? 0.824 13.725 3.501 1.00 95.56 92 PHE A O 1
ATOM 761 N N . LEU A 1 93 ? 3.026 13.403 3.194 1.00 95.31 93 LEU A N 1
ATOM 762 C CA . LEU A 1 93 ? 3.196 12.539 4.367 1.00 95.31 93 LEU A CA 1
ATOM 763 C C . LEU A 1 93 ? 2.875 13.279 5.672 1.00 95.31 93 LEU A C 1
ATOM 765 O O . LEU A 1 93 ? 2.130 12.754 6.502 1.00 95.31 93 LEU A O 1
ATOM 769 N N . LEU A 1 94 ? 3.378 14.507 5.840 1.00 96.38 94 LEU A N 1
ATOM 770 C CA . LEU A 1 94 ? 3.077 15.334 7.014 1.00 96.38 94 LEU A CA 1
ATOM 771 C C . LEU A 1 94 ? 1.591 15.680 7.115 1.00 96.38 94 LEU A C 1
ATOM 773 O O . LEU A 1 94 ? 1.020 15.623 8.208 1.00 96.38 94 LEU A O 1
ATOM 777 N N . LEU A 1 95 ? 0.956 16.007 5.989 1.00 96.00 95 LEU A N 1
ATOM 778 C CA . LEU A 1 95 ? -0.479 16.262 5.934 1.00 96.00 95 LEU A CA 1
ATOM 779 C C . LEU A 1 95 ? -1.269 15.022 6.376 1.00 96.00 95 LEU A C 1
ATOM 781 O O . LEU A 1 95 ? -2.099 15.110 7.281 1.00 96.00 95 LEU A O 1
ATOM 785 N N . SER A 1 96 ? -0.971 13.858 5.793 1.00 95.19 96 SER A N 1
ATOM 786 C CA . SER A 1 96 ? -1.635 12.595 6.134 1.00 95.19 96 SER A CA 1
ATOM 787 C C . SER A 1 96 ? -1.449 12.223 7.609 1.00 95.19 96 SER A C 1
ATOM 789 O O . SER A 1 96 ? -2.409 11.825 8.277 1.00 95.19 96 SER A O 1
ATOM 791 N N . ALA A 1 97 ? -0.235 12.380 8.145 1.00 95.94 97 ALA A N 1
ATOM 792 C CA . ALA A 1 97 ? 0.054 12.119 9.552 1.00 95.94 97 ALA A CA 1
ATOM 793 C C . ALA A 1 97 ? -0.743 13.058 10.468 1.00 95.94 97 ALA A C 1
ATOM 795 O O . ALA A 1 97 ? -1.376 12.609 11.422 1.00 95.94 97 ALA A O 1
ATOM 796 N N . THR A 1 98 ? -0.783 14.350 10.137 1.00 95.56 98 THR A N 1
ATOM 797 C CA . THR A 1 98 ? -1.502 15.364 10.917 1.00 95.56 98 THR A CA 1
ATOM 798 C C . THR A 1 98 ? -3.004 15.085 10.947 1.00 95.56 98 THR A C 1
ATOM 800 O O . THR A 1 98 ? -3.601 15.083 12.022 1.00 95.56 98 THR A O 1
ATOM 803 N N . LEU A 1 99 ? -3.617 14.781 9.798 1.00 95.00 99 LEU A N 1
ATOM 804 C CA . LEU A 1 99 ? -5.039 14.427 9.717 1.00 95.00 99 LEU A CA 1
ATOM 805 C C . LEU A 1 99 ? -5.363 13.162 10.523 1.00 95.00 99 LEU A C 1
ATOM 807 O O . LEU A 1 99 ? -6.381 13.107 11.215 1.00 95.00 99 LEU A O 1
ATOM 811 N N . THR A 1 100 ? -4.476 12.167 10.482 1.00 92.75 100 THR A N 1
ATOM 812 C CA . THR A 1 100 ? -4.639 10.927 11.252 1.00 92.75 100 THR A CA 1
ATOM 813 C C . THR A 1 100 ? -4.568 11.203 12.754 1.00 92.75 100 THR A C 1
ATOM 815 O O . THR A 1 100 ? -5.458 10.786 13.494 1.00 92.75 100 THR A O 1
ATOM 818 N N . LEU A 1 101 ? -3.575 11.973 13.210 1.00 94.38 101 LEU A N 1
ATOM 819 C CA . LEU A 1 101 ? -3.424 12.347 14.620 1.00 94.38 101 LEU A CA 1
ATOM 820 C C . LEU A 1 101 ? -4.592 13.205 15.123 1.00 94.38 101 LEU A C 1
ATOM 822 O O . LEU A 1 101 ? -5.098 12.972 16.221 1.00 94.38 101 LEU A O 1
ATOM 826 N N . MET A 1 102 ? -5.068 14.160 14.317 1.00 93.81 102 MET A N 1
ATOM 827 C CA . MET A 1 102 ? -6.257 14.956 14.641 1.00 93.81 102 MET A CA 1
ATOM 828 C C . MET A 1 102 ? -7.496 14.072 14.801 1.00 93.81 102 MET A C 1
ATOM 830 O O . MET A 1 102 ? -8.250 14.244 15.759 1.00 93.81 102 MET A O 1
ATOM 834 N N . ARG A 1 103 ? -7.685 13.089 13.911 1.00 90.12 103 ARG A N 1
ATOM 835 C CA . ARG A 1 103 ? -8.786 12.126 14.022 1.00 90.12 103 ARG A CA 1
ATOM 836 C C . ARG A 1 103 ? -8.665 11.257 15.271 1.00 90.12 103 ARG A C 1
ATOM 838 O O . ARG A 1 103 ? -9.670 11.049 15.939 1.00 90.12 103 ARG A O 1
ATOM 845 N N . MET A 1 104 ? -7.467 10.779 15.605 1.00 91.50 104 MET A N 1
ATOM 846 C CA . MET A 1 104 ? -7.245 10.005 16.832 1.00 91.50 104 MET A CA 1
ATOM 847 C C . MET A 1 104 ? -7.558 10.834 18.079 1.00 91.50 104 MET A C 1
ATOM 849 O O . MET A 1 104 ? -8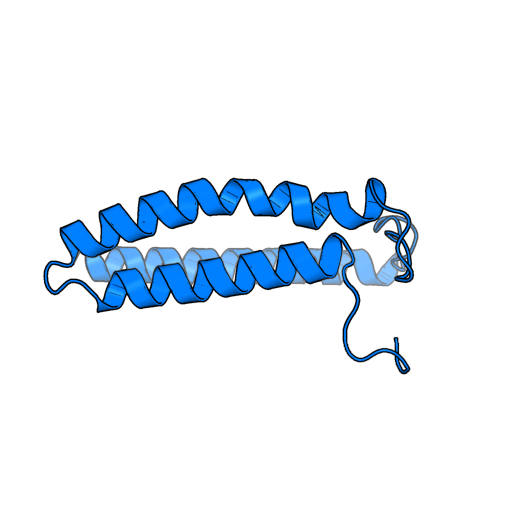.213 10.332 18.986 1.00 91.50 104 MET A O 1
ATOM 853 N N . ARG A 1 105 ? -7.177 12.116 18.102 1.00 90.75 105 ARG A N 1
ATOM 854 C CA . ARG A 1 105 ? -7.501 13.023 19.211 1.00 90.75 105 ARG A CA 1
ATOM 855 C C . ARG A 1 105 ? -9.011 13.219 19.380 1.00 90.75 105 ARG A C 1
ATOM 857 O O . ARG A 1 105 ? -9.496 13.121 20.498 1.00 90.75 105 ARG A O 1
ATOM 864 N N . ASN A 1 106 ? -9.750 13.408 18.286 1.00 83.75 106 ASN A N 1
ATOM 865 C CA . ASN A 1 106 ? -11.216 13.511 18.317 1.00 83.75 106 ASN A CA 1
ATOM 866 C C . ASN A 1 106 ? -11.933 12.222 18.756 1.00 83.75 106 ASN A C 1
ATOM 868 O O . ASN A 1 106 ? -13.120 12.277 19.036 1.00 83.75 106 ASN A O 1
ATOM 872 N N . LEU A 1 107 ? -11.265 11.064 18.746 1.00 81.75 107 LEU A N 1
ATOM 873 C CA . LEU A 1 107 ? -11.845 9.796 19.206 1.00 81.75 107 LEU A CA 1
ATOM 874 C C . LEU A 1 107 ? -11.566 9.516 20.692 1.00 81.75 107 LEU A C 1
ATOM 876 O O . LEU A 1 107 ? -12.170 8.603 21.249 1.00 81.75 107 LEU A O 1
ATOM 880 N N . ILE A 1 108 ? -10.618 10.238 2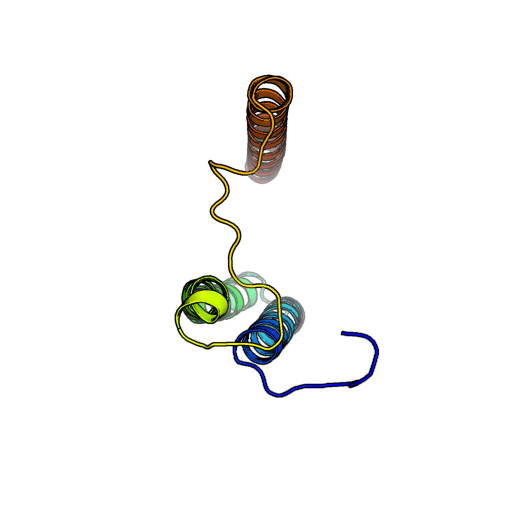1.300 1.00 79.44 108 ILE A N 1
ATOM 881 C CA . ILE A 1 108 ? -10.200 10.066 22.702 1.00 79.44 108 ILE A CA 1
ATOM 882 C C . ILE A 1 108 ? -10.884 11.093 23.623 1.00 79.44 108 ILE A C 1
ATOM 884 O O . ILE A 1 108 ? -11.086 10.796 24.799 1.00 79.44 108 ILE A O 1
ATOM 888 N N . CYS A 1 109 ? -11.221 12.279 23.105 1.00 53.53 109 CYS A N 1
ATOM 889 C CA . CYS A 1 109 ? -12.040 13.289 23.786 1.00 53.53 109 CYS A CA 1
ATOM 890 C C . CYS A 1 109 ? -13.532 13.042 23.553 1.00 53.53 109 CYS A C 1
ATOM 892 O O . CYS A 1 109 ? -14.302 13.276 24.508 1.00 53.53 109 CYS A O 1
#